Protein AF-A0A7W9J8M5-F1 (afdb_monomer)

Mean predicted aligned error: 10.86 Å

pLDDT: mean 85.61, std 18.44, range [37.09, 98.12]

Foldseek 3Di:
DDDDDDDDDDDDDDDPDDDPDPPPLDAAEDEDDDDPDPFQKAKEKDWDKAQPDADPPDRRNIDIDIDMDIDGAPDQPPFDFAQPDDPVRQVVCQVQPDCHVDVPGDPSGHNSRNYTDSHTYPHD

Organism: NCBI:txid1540520

Sequence (124 aa):
MRRRTFIAAVASTTVAGALPAAASTTPPTLRLPPPTGPHRTGTTTLHLVDSTRRDPWNNAPTRELMVTIYYPASTTRGYQRAPHLSPTAAAVFGSLDAGVLHPELPSTGVDWAATRTHATSTAP

Secondary structure (DSSP, 8-state):
----PPPPP---------PPPP---SPPBP-PPPP-SSS-EEEEEEEEEETTS--SSS--SSEEEEEEEEEE-S--TTPPEEESS-HHHHHHHHHHTBTTTBTTS-TT--BTTT-EEEEEET--

Radius of gyration: 29.08 Å; Cα contacts (8 Å, |Δi|>4): 181; chains: 1; bounding box: 44×22×118 Å

Structure (mmCIF, N/CA/C/O backbone):
data_AF-A0A7W9J8M5-F1
#
_entry.id   AF-A0A7W9J8M5-F1
#
loop_
_atom_site.group_PDB
_atom_site.id
_atom_site.type_symbol
_atom_site.label_atom_id
_atom_site.label_alt_id
_atom_site.label_comp_id
_atom_site.label_asym_id
_atom_site.label_entity_id
_atom_site.label_seq_id
_atom_site.pdbx_PDB_ins_code
_atom_site.Cartn_x
_atom_site.Cartn_y
_atom_site.Cartn_z
_atom_site.occupancy
_atom_site.B_iso_or_equiv
_atom_site.auth_seq_id
_atom_site.auth_comp_id
_atom_site.auth_asym_id
_atom_site.auth_atom_id
_atom_site.pdbx_PDB_model_num
ATOM 1 N N . MET A 1 1 ? 25.086 -7.048 93.034 1.00 40.09 1 MET A N 1
ATOM 2 C CA . MET A 1 1 ? 25.336 -6.013 92.005 1.00 40.09 1 MET A CA 1
ATOM 3 C C . MET A 1 1 ? 25.628 -6.711 90.679 1.00 40.09 1 MET A C 1
ATOM 5 O O . MET A 1 1 ? 26.662 -7.349 90.559 1.00 40.09 1 MET A O 1
ATOM 9 N N . ARG A 1 2 ? 24.672 -6.725 89.739 1.00 37.09 2 ARG A N 1
ATOM 10 C CA . ARG A 1 2 ? 24.747 -7.495 88.481 1.00 37.09 2 ARG A CA 1
ATOM 11 C C . ARG A 1 2 ? 25.025 -6.546 87.309 1.00 37.09 2 ARG A C 1
ATOM 13 O O . ARG A 1 2 ? 24.173 -5.727 86.985 1.00 37.09 2 ARG A O 1
ATOM 20 N N . ARG A 1 3 ? 26.205 -6.661 86.690 1.00 39.22 3 ARG A N 1
ATOM 21 C CA . ARG A 1 3 ? 26.550 -6.004 85.417 1.00 39.22 3 ARG A CA 1
ATOM 22 C C . ARG A 1 3 ? 25.866 -6.761 84.273 1.00 39.22 3 ARG A C 1
ATOM 24 O O . ARG A 1 3 ? 26.008 -7.976 84.187 1.00 39.22 3 ARG A O 1
ATOM 31 N N . ARG A 1 4 ? 25.102 -6.057 83.433 1.00 39.69 4 ARG A N 1
ATOM 32 C CA . ARG A 1 4 ? 24.473 -6.596 82.218 1.00 39.69 4 ARG A CA 1
ATOM 33 C C . ARG A 1 4 ? 25.191 -6.018 81.001 1.00 39.69 4 ARG A C 1
ATOM 35 O O . ARG A 1 4 ? 25.187 -4.809 80.800 1.00 39.69 4 ARG A O 1
ATOM 42 N N . THR A 1 5 ? 25.833 -6.895 80.244 1.00 39.44 5 THR A N 1
ATOM 43 C CA . THR A 1 5 ? 26.521 -6.624 78.980 1.00 39.44 5 THR A CA 1
ATOM 44 C C . THR A 1 5 ? 25.481 -6.491 77.863 1.00 39.44 5 THR A C 1
ATOM 46 O O . THR A 1 5 ? 24.618 -7.358 77.738 1.00 39.44 5 THR A O 1
ATOM 49 N N . PHE A 1 6 ? 25.540 -5.424 77.064 1.00 38.56 6 PHE A N 1
ATOM 50 C CA . PHE A 1 6 ? 24.713 -5.252 75.863 1.00 38.56 6 PHE A CA 1
ATOM 51 C C . PHE A 1 6 ? 25.475 -5.770 74.635 1.00 38.56 6 PHE A C 1
ATOM 53 O O . PHE A 1 6 ? 26.629 -5.405 74.428 1.00 38.56 6 PHE A O 1
ATOM 60 N N . ILE A 1 7 ? 24.828 -6.620 73.835 1.00 43.41 7 ILE A N 1
ATOM 61 C CA . ILE A 1 7 ? 25.324 -7.098 72.537 1.00 43.41 7 ILE A CA 1
ATOM 62 C C . ILE A 1 7 ? 24.716 -6.201 71.454 1.00 43.41 7 ILE A C 1
ATOM 64 O O . ILE A 1 7 ? 23.497 -6.047 71.390 1.00 43.41 7 ILE A O 1
ATOM 68 N N . ALA A 1 8 ? 25.568 -5.594 70.627 1.00 41.03 8 ALA A N 1
ATOM 69 C CA . ALA A 1 8 ? 25.169 -4.777 69.488 1.00 41.03 8 ALA A CA 1
ATOM 70 C C . ALA A 1 8 ? 24.768 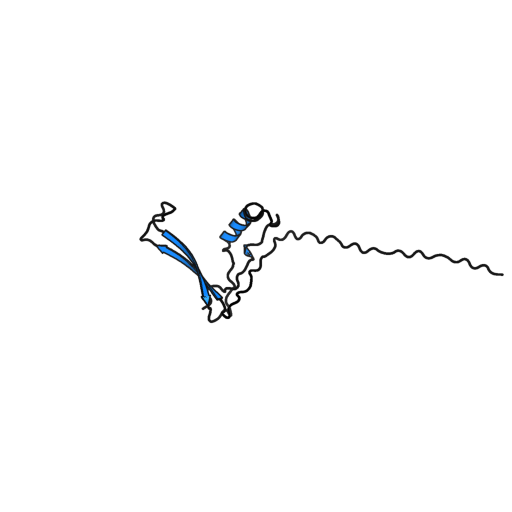-5.676 68.305 1.00 41.03 8 ALA A C 1
ATOM 72 O O . ALA A 1 8 ? 25.547 -6.526 67.876 1.00 41.03 8 AL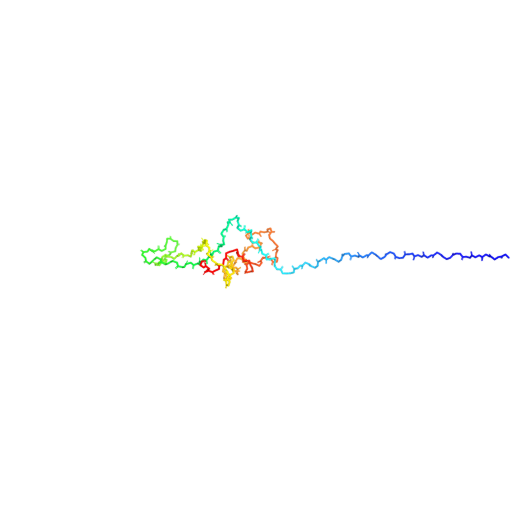A A O 1
ATOM 73 N N . ALA A 1 9 ? 23.554 -5.490 67.787 1.00 41.72 9 ALA A N 1
ATOM 74 C CA . ALA A 1 9 ? 23.059 -6.173 66.597 1.00 41.72 9 ALA A CA 1
ATOM 75 C C . ALA A 1 9 ? 23.437 -5.372 65.340 1.00 41.72 9 ALA A C 1
ATOM 77 O O . ALA A 1 9 ? 23.079 -4.202 65.213 1.00 41.72 9 ALA A O 1
ATOM 78 N N . VAL A 1 10 ? 24.163 -6.002 64.416 1.00 51.44 10 VAL A N 1
ATOM 79 C CA . VAL A 1 10 ? 24.518 -5.427 63.111 1.00 51.44 10 VAL A CA 1
ATOM 80 C C . VAL A 1 10 ? 23.377 -5.706 62.134 1.00 51.44 10 VAL A C 1
ATOM 82 O O . VAL A 1 10 ? 23.105 -6.858 61.799 1.00 51.44 10 VAL A O 1
ATOM 85 N N . ALA A 1 11 ? 22.694 -4.655 61.685 1.00 47.69 11 ALA A N 1
ATOM 86 C CA . ALA A 1 11 ? 21.686 -4.740 60.635 1.00 47.69 11 ALA A CA 1
ATOM 87 C C . ALA A 1 11 ? 22.377 -4.816 59.264 1.00 47.69 11 ALA A C 1
ATOM 89 O O . ALA A 1 11 ? 23.122 -3.913 58.890 1.00 47.69 11 ALA A O 1
ATOM 90 N N . SER A 1 12 ? 22.142 -5.900 58.522 1.00 48.91 12 SER A N 1
ATOM 91 C CA . SER A 1 12 ? 22.616 -6.057 57.142 1.00 48.91 12 SER A CA 1
ATOM 92 C C . SER A 1 12 ? 21.580 -5.486 56.175 1.00 48.91 12 SER A C 1
ATOM 94 O O . SER A 1 12 ? 20.487 -6.030 56.038 1.00 48.91 12 SER A O 1
ATOM 96 N N . THR A 1 13 ? 21.910 -4.383 55.510 1.00 56.69 13 THR A N 1
ATOM 97 C CA . THR A 1 13 ? 21.100 -3.779 54.447 1.00 56.69 13 THR A CA 1
ATOM 98 C C . THR A 1 13 ? 21.322 -4.546 53.143 1.00 56.69 13 THR A C 1
ATOM 100 O O . THR A 1 13 ? 22.393 -4.477 52.544 1.00 56.69 13 THR A O 1
ATOM 103 N N . THR A 1 14 ? 20.318 -5.289 52.681 1.00 56.09 14 THR A N 1
ATOM 104 C CA . THR A 1 14 ? 20.336 -5.931 51.360 1.00 56.09 14 THR A CA 1
ATOM 105 C C . THR A 1 14 ? 20.066 -4.887 50.278 1.00 56.09 14 THR A C 1
ATOM 107 O O . THR A 1 14 ? 18.939 -4.414 50.133 1.00 56.09 14 THR A O 1
ATOM 110 N N . VAL A 1 15 ? 21.092 -4.522 49.510 1.00 54.03 15 VAL A N 1
ATOM 111 C CA . VAL A 1 15 ? 20.939 -3.713 48.295 1.00 54.03 15 VAL A CA 1
ATOM 112 C C . VAL A 1 15 ? 20.356 -4.613 47.205 1.00 54.03 15 VAL A C 1
ATOM 114 O O . VAL A 1 15 ? 21.037 -5.500 46.693 1.00 54.03 15 VAL A O 1
ATOM 117 N N . ALA A 1 16 ? 19.084 -4.411 46.864 1.00 56.19 16 ALA A N 1
ATOM 118 C CA . ALA A 1 16 ? 18.469 -5.034 45.698 1.00 56.19 16 ALA A CA 1
ATOM 119 C C . ALA A 1 16 ? 19.051 -4.381 44.435 1.00 56.19 16 ALA A C 1
ATOM 121 O O . ALA A 1 16 ? 18.629 -3.301 44.025 1.00 56.19 16 ALA A O 1
ATOM 122 N N . GLY A 1 17 ? 20.074 -5.008 43.853 1.00 50.56 17 GLY A N 1
ATOM 123 C CA . GLY A 1 17 ? 20.622 -4.596 42.567 1.00 50.56 17 GLY A CA 1
ATOM 124 C C . GLY A 1 17 ? 19.568 -4.756 41.473 1.00 50.56 17 GLY A C 1
ATOM 125 O O . GLY A 1 17 ? 19.069 -5.858 41.249 1.00 50.56 17 GLY A O 1
ATOM 126 N N . ALA A 1 18 ? 19.229 -3.662 40.792 1.00 60.16 18 ALA A N 1
ATOM 127 C CA . ALA A 1 18 ? 18.482 -3.720 39.546 1.00 60.16 18 ALA A CA 1
ATOM 128 C C . ALA A 1 18 ? 19.335 -4.481 38.522 1.00 60.16 18 ALA A C 1
ATOM 130 O O . ALA A 1 18 ? 20.398 -4.009 38.117 1.00 60.16 18 ALA A O 1
ATOM 131 N N . LEU A 1 19 ? 18.900 -5.685 38.146 1.00 57.25 19 LEU A N 1
ATOM 132 C CA . LEU A 1 19 ? 19.522 -6.426 37.055 1.00 57.25 19 LEU A CA 1
ATOM 133 C C . LEU A 1 19 ? 19.412 -5.585 35.773 1.00 57.25 19 LEU A C 1
ATOM 135 O O . LEU A 1 19 ? 18.342 -5.022 35.519 1.00 57.25 19 LEU A O 1
ATOM 139 N N . PRO A 1 20 ? 20.477 -5.491 34.958 1.00 53.78 20 PRO A N 1
ATOM 140 C CA . PRO A 1 20 ? 20.363 -4.882 33.644 1.00 53.78 20 PRO A CA 1
ATOM 141 C C . PRO A 1 20 ? 19.296 -5.652 32.865 1.00 53.78 20 PRO A C 1
ATOM 143 O O . PRO A 1 20 ? 19.360 -6.879 32.762 1.00 53.78 20 PRO A O 1
ATOM 146 N N . ALA A 1 21 ? 18.288 -4.938 32.358 1.00 59.38 21 ALA A N 1
ATOM 147 C CA . ALA A 1 21 ? 17.314 -5.517 31.448 1.00 59.38 21 ALA A CA 1
ATOM 148 C C . ALA A 1 21 ? 18.092 -6.141 30.285 1.00 59.38 21 ALA A C 1
ATOM 150 O O . AL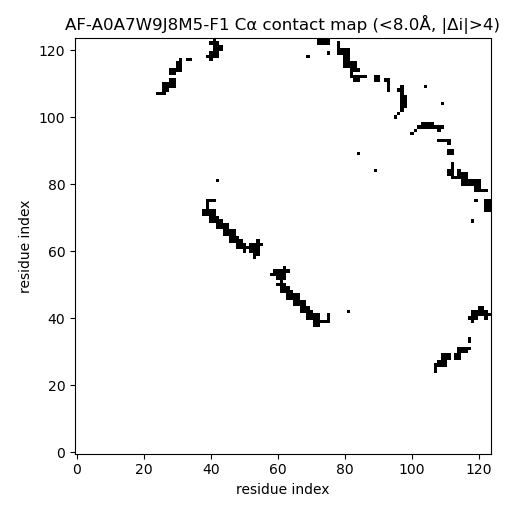A A 1 21 ? 18.828 -5.439 29.589 1.00 59.38 21 ALA A O 1
ATOM 151 N N . ALA A 1 22 ? 17.993 -7.462 30.126 1.00 57.00 22 ALA A N 1
ATOM 152 C CA . ALA A 1 22 ? 18.604 -8.156 29.006 1.00 57.00 22 ALA A CA 1
ATOM 153 C C . ALA A 1 22 ? 18.149 -7.460 27.718 1.00 57.00 22 ALA A C 1
ATOM 155 O O . ALA A 1 22 ? 16.948 -7.303 27.495 1.00 57.00 22 ALA A O 1
ATOM 156 N N . ALA A 1 23 ? 19.102 -6.988 26.913 1.00 58.62 23 ALA A N 1
ATOM 157 C CA . ALA A 1 23 ? 18.796 -6.359 25.640 1.00 58.62 23 ALA A CA 1
ATOM 158 C C . ALA A 1 23 ? 18.016 -7.367 24.788 1.00 58.62 23 ALA A C 1
ATOM 160 O O . ALA A 1 23 ? 18.538 -8.426 24.436 1.00 58.62 23 ALA A O 1
ATOM 161 N N . SER A 1 24 ? 16.749 -7.060 24.508 1.00 60.81 24 SER A N 1
ATOM 162 C CA . SER A 1 24 ? 15.892 -7.885 23.667 1.00 60.81 24 SER A CA 1
ATOM 163 C C . SER A 1 24 ? 16.572 -8.091 22.314 1.00 60.81 24 SER A C 1
ATOM 165 O O . SER A 1 24 ? 16.776 -7.139 21.567 1.00 60.81 24 SER A O 1
ATOM 167 N N . THR A 1 25 ? 16.924 -9.335 21.986 1.00 68.44 25 THR A N 1
ATOM 168 C CA . THR A 1 25 ? 17.506 -9.699 20.679 1.00 68.44 25 THR A CA 1
ATOM 169 C C . THR A 1 25 ? 16.468 -9.635 19.551 1.00 68.44 25 THR A C 1
ATOM 171 O O . THR A 1 25 ? 16.799 -9.793 18.381 1.00 68.44 25 THR A O 1
ATOM 174 N N . THR A 1 26 ? 15.195 -9.413 19.887 1.00 79.62 26 THR A N 1
ATOM 175 C CA . THR A 1 26 ? 14.105 -9.307 18.920 1.00 79.62 26 THR A CA 1
ATOM 176 C C . THR A 1 26 ? 14.073 -7.909 18.298 1.00 79.62 26 THR A C 1
ATOM 178 O O . THR A 1 26 ? 14.031 -6.925 19.044 1.00 79.62 26 THR A O 1
ATOM 181 N N . PRO A 1 27 ? 14.050 -7.801 16.958 1.00 86.31 27 PRO A N 1
ATOM 182 C CA . PRO A 1 27 ? 13.907 -6.520 16.281 1.00 86.31 27 PRO A CA 1
ATOM 183 C C . PRO A 1 27 ? 12.603 -5.820 16.704 1.00 86.31 27 PRO A C 1
ATOM 185 O O . PRO A 1 27 ? 11.567 -6.480 16.827 1.00 86.31 27 PRO A O 1
ATOM 188 N N . PRO A 1 28 ? 12.608 -4.496 16.926 1.00 90.31 28 PRO A N 1
ATOM 189 C CA . PRO A 1 28 ? 11.395 -3.752 17.232 1.00 90.31 28 PRO A CA 1
ATOM 190 C C . PRO A 1 28 ? 10.398 -3.797 16.066 1.00 90.31 28 PRO A C 1
ATOM 192 O O . PRO A 1 28 ? 10.773 -3.705 14.897 1.00 90.31 28 PRO A O 1
ATOM 195 N N . THR A 1 29 ? 9.108 -3.867 16.394 1.00 91.69 29 THR A N 1
ATOM 196 C CA . THR A 1 29 ? 8.012 -3.677 15.434 1.00 91.69 29 THR A CA 1
ATOM 197 C C . THR A 1 29 ? 7.576 -2.216 15.424 1.00 91.69 29 THR A C 1
ATOM 199 O O . THR A 1 29 ? 7.332 -1.626 16.479 1.00 91.69 29 THR A O 1
ATOM 202 N N . LEU A 1 30 ? 7.416 -1.633 14.237 1.00 91.50 30 LEU A N 1
ATOM 203 C CA . LEU A 1 30 ? 6.956 -0.254 14.102 1.00 91.50 30 LEU A CA 1
ATOM 204 C C . LEU A 1 30 ? 5.432 -0.153 14.131 1.00 91.50 30 LEU A C 1
ATOM 206 O O . LEU A 1 30 ? 4.698 -1.047 13.703 1.00 91.50 30 LEU A O 1
ATOM 210 N N . ARG A 1 31 ? 4.948 1.004 14.587 1.00 94.81 31 ARG A N 1
ATOM 211 C CA . ARG A 1 31 ? 3.532 1.361 14.544 1.00 94.81 31 ARG A CA 1
ATOM 212 C C . ARG A 1 31 ? 3.362 2.675 13.802 1.00 94.81 31 ARG A C 1
ATOM 214 O O . ARG A 1 31 ? 3.851 3.709 14.245 1.00 94.81 31 ARG A O 1
ATOM 221 N N . LEU A 1 32 ? 2.631 2.631 12.693 1.00 95.44 32 LEU A N 1
ATOM 222 C CA . LEU A 1 32 ? 2.322 3.835 11.930 1.00 95.44 32 LEU A CA 1
ATOM 223 C C . LEU A 1 32 ? 1.359 4.745 12.718 1.00 95.44 32 LEU A C 1
ATOM 225 O O . LEU A 1 32 ? 0.476 4.231 13.425 1.00 95.44 32 LEU A O 1
ATOM 229 N N . PRO A 1 33 ? 1.476 6.079 12.590 1.00 96.69 33 PRO A N 1
ATOM 230 C CA . PRO A 1 33 ? 0.515 7.014 13.164 1.00 96.69 33 PRO A CA 1
ATOM 231 C C . PRO A 1 33 ? -0.919 6.719 12.696 1.00 96.69 33 PRO A C 1
ATOM 233 O O . PRO A 1 33 ? -1.113 6.279 11.559 1.00 96.69 33 PRO A O 1
ATOM 236 N N . PRO A 1 34 ? -1.936 6.917 13.553 1.00 95.31 34 PRO A N 1
ATOM 237 C CA . PRO A 1 34 ? -3.324 6.743 13.147 1.00 95.31 34 PRO A CA 1
ATOM 238 C C . PRO A 1 34 ? -3.732 7.806 12.110 1.00 95.31 34 PRO A C 1
ATOM 240 O O . PRO A 1 34 ? -3.301 8.956 12.223 1.00 95.31 34 PRO A O 1
ATOM 243 N N . PRO A 1 35 ? -4.589 7.464 11.129 1.00 94.44 35 PRO A N 1
ATOM 244 C CA . PRO A 1 35 ? -5.233 8.454 10.277 1.00 94.44 35 PRO A CA 1
ATOM 245 C C . PRO A 1 35 ? -6.018 9.457 11.127 1.00 94.44 35 PRO A C 1
ATOM 247 O O . PRO A 1 35 ? -6.659 9.079 12.106 1.00 94.44 35 PRO A O 1
ATOM 250 N N . THR A 1 36 ? -5.985 10.730 10.742 1.00 96.50 36 THR A N 1
ATOM 251 C CA . THR A 1 36 ? -6.668 11.822 11.458 1.00 96.50 36 THR A CA 1
ATOM 252 C C . THR A 1 36 ? -8.081 12.099 10.937 1.00 96.50 36 THR A C 1
ATOM 254 O O . THR A 1 36 ? -8.829 12.853 11.553 1.00 96.50 36 THR A O 1
ATOM 257 N N . GLY A 1 37 ? -8.448 11.508 9.796 1.00 95.69 37 GLY A N 1
ATOM 258 C CA . GLY A 1 37 ? -9.752 11.689 9.162 1.00 95.69 37 GLY A CA 1
ATOM 259 C C . GLY A 1 37 ? -10.860 10.812 9.763 1.00 95.69 37 GLY A C 1
ATOM 260 O O . GLY A 1 37 ? -10.582 9.845 10.470 1.00 95.69 37 GLY A O 1
ATOM 261 N N . PRO A 1 38 ? -12.133 11.104 9.441 1.00 96.31 38 PRO A N 1
ATOM 262 C CA . PRO A 1 38 ? -13.282 10.400 10.016 1.00 96.31 38 PRO A CA 1
ATOM 263 C C . PRO A 1 38 ? -13.568 9.043 9.353 1.00 96.31 38 PRO A C 1
ATOM 265 O O . PRO A 1 38 ? -14.398 8.275 9.838 1.00 96.31 38 PRO A O 1
ATOM 268 N N . HIS A 1 39 ? -12.928 8.749 8.221 1.00 96.88 39 HIS A N 1
ATOM 269 C CA . HIS A 1 39 ? -13.223 7.564 7.425 1.00 96.88 39 HIS A CA 1
ATOM 270 C C . HIS A 1 39 ? -12.343 6.383 7.816 1.00 96.88 39 HIS A C 1
ATOM 272 O O . HIS A 1 39 ? -11.137 6.517 8.026 1.00 96.88 39 HIS A O 1
ATOM 278 N N . ARG A 1 40 ? -12.946 5.192 7.821 1.00 97.19 40 ARG A N 1
ATOM 279 C CA . ARG A 1 40 ? -12.179 3.946 7.773 1.00 97.19 40 ARG A CA 1
ATOM 280 C C . ARG A 1 40 ? -11.524 3.840 6.400 1.00 97.19 40 ARG A C 1
ATOM 282 O O . ARG A 1 40 ? -12.089 4.310 5.416 1.00 97.19 40 ARG A O 1
ATOM 289 N N . THR A 1 41 ? -10.362 3.205 6.324 1.00 97.81 41 THR A N 1
ATOM 290 C CA . THR A 1 41 ? -9.594 3.137 5.077 1.00 97.81 41 THR A CA 1
ATOM 291 C C . THR A 1 41 ? -9.524 1.703 4.572 1.00 97.81 41 THR A C 1
ATOM 293 O O . THR A 1 41 ? -9.072 0.809 5.285 1.00 97.81 41 THR A O 1
ATOM 296 N N . GLY A 1 42 ? -9.955 1.491 3.335 1.00 98.06 42 GLY A N 1
ATOM 297 C CA . GLY A 1 42 ? -9.672 0.297 2.554 1.00 98.06 42 GLY A CA 1
ATOM 298 C C . GLY A 1 42 ? -8.401 0.497 1.739 1.00 98.06 42 GLY A C 1
ATOM 299 O O . GLY A 1 42 ? -7.990 1.628 1.461 1.00 98.06 42 GLY A O 1
ATOM 300 N N . THR A 1 43 ? -7.753 -0.597 1.356 1.00 98.12 43 THR A N 1
ATOM 301 C CA . THR A 1 43 ? -6.652 -0.537 0.397 1.00 98.12 43 THR A CA 1
ATOM 302 C C . THR A 1 43 ? -6.661 -1.713 -0.563 1.00 98.12 43 THR A C 1
ATOM 304 O O . THR A 1 43 ? -7.076 -2.817 -0.213 1.00 98.12 43 THR A O 1
ATOM 307 N N . THR A 1 44 ? -6.211 -1.473 -1.787 1.00 97.19 44 THR A N 1
ATOM 308 C CA . THR A 1 44 ? -5.982 -2.514 -2.786 1.00 97.19 44 THR A CA 1
ATOM 309 C C . THR A 1 44 ? -4.718 -2.204 -3.570 1.00 97.19 44 THR A C 1
ATOM 311 O O . THR A 1 44 ? -4.342 -1.039 -3.708 1.00 97.19 44 THR A O 1
ATOM 314 N N . THR A 1 45 ? -4.078 -3.238 -4.098 1.00 96.06 45 THR A N 1
ATOM 315 C CA . THR A 1 45 ? -2.904 -3.103 -4.956 1.00 96.06 45 THR A CA 1
ATOM 316 C C . THR A 1 45 ? -3.249 -3.622 -6.340 1.00 96.06 45 THR A C 1
ATOM 318 O O . THR A 1 45 ? -3.786 -4.718 -6.480 1.00 96.06 45 THR A O 1
ATOM 321 N N . LEU A 1 46 ? -2.943 -2.824 -7.357 1.00 96.56 46 LEU A N 1
ATOM 322 C CA . LEU A 1 46 ? -3.158 -3.146 -8.757 1.00 96.56 46 LEU A CA 1
ATOM 323 C C . LEU A 1 46 ? -1.811 -3.313 -9.453 1.00 96.56 46 LEU A C 1
ATOM 325 O O . LEU A 1 46 ? -0.919 -2.477 -9.300 1.00 96.56 46 LEU A O 1
ATOM 329 N N . HIS A 1 47 ? -1.704 -4.373 -10.247 1.00 96.81 47 HIS A N 1
ATOM 330 C CA . HIS A 1 47 ? -0.657 -4.537 -11.246 1.00 96.81 47 HIS A CA 1
ATOM 331 C C . HIS A 1 47 ? -1.228 -4.089 -12.585 1.00 96.81 47 HIS A C 1
ATOM 333 O O . HIS A 1 47 ? -2.127 -4.721 -13.136 1.00 96.81 47 HIS A O 1
ATOM 339 N N . LEU A 1 48 ? -0.763 -2.941 -13.060 1.00 97.44 48 LEU A N 1
ATOM 340 C CA . LEU A 1 48 ? -1.198 -2.350 -14.314 1.00 97.44 48 LEU A CA 1
ATOM 341 C C . LEU A 1 48 ? -0.154 -2.657 -15.380 1.00 97.44 48 LEU A C 1
ATOM 343 O O . LEU A 1 48 ? 1.017 -2.322 -15.212 1.00 97.44 48 LEU A O 1
ATOM 347 N N . VAL A 1 49 ? -0.592 -3.258 -16.481 1.00 97.62 49 VAL A N 1
ATOM 348 C CA . VAL A 1 49 ? 0.255 -3.563 -17.636 1.00 97.62 49 VAL A CA 1
ATOM 349 C C . VAL A 1 49 ? -0.246 -2.753 -18.820 1.00 97.62 49 VAL A C 1
ATOM 351 O O . VAL A 1 49 ? -1.384 -2.909 -19.257 1.00 97.62 49 VAL A O 1
ATOM 354 N N . ASP A 1 50 ? 0.609 -1.883 -19.342 1.00 97.06 50 ASP A N 1
ATOM 355 C CA . ASP A 1 50 ? 0.367 -1.155 -20.576 1.00 97.06 50 ASP A CA 1
ATOM 356 C C . ASP A 1 50 ? 1.141 -1.821 -21.716 1.00 97.06 50 ASP A C 1
ATOM 358 O O . ASP A 1 50 ? 2.347 -1.626 -21.886 1.00 97.06 50 ASP A O 1
ATOM 362 N N . SER A 1 51 ? 0.425 -2.621 -22.505 1.00 96.62 51 SER A N 1
ATOM 363 C CA . SER A 1 51 ? 0.991 -3.342 -23.645 1.00 96.62 51 SER A CA 1
ATOM 364 C C . SER A 1 51 ? 1.220 -2.465 -24.879 1.00 96.62 51 SER A C 1
ATOM 366 O O . SER A 1 51 ? 1.769 -2.943 -25.868 1.00 96.62 51 SER A O 1
ATOM 368 N N . THR A 1 52 ? 0.779 -1.203 -24.861 1.00 97.25 52 THR A N 1
ATOM 369 C CA . THR A 1 52 ? 0.905 -0.279 -26.001 1.00 97.25 52 THR A CA 1
ATOM 370 C C . THR A 1 52 ? 2.186 0.546 -25.951 1.00 97.25 52 THR A C 1
ATOM 372 O O . THR A 1 52 ? 2.585 1.139 -26.955 1.00 97.25 52 THR A O 1
ATOM 375 N N . ARG A 1 53 ? 2.857 0.579 -24.794 1.00 96.56 53 ARG A N 1
ATOM 376 C CA . ARG A 1 53 ? 4.083 1.346 -24.570 1.00 96.56 53 ARG A CA 1
ATOM 377 C C . ARG A 1 53 ? 5.195 0.443 -24.058 1.00 96.56 53 ARG A C 1
ATOM 379 O O . ARG A 1 53 ? 4.988 -0.342 -23.139 1.00 96.56 53 ARG A O 1
ATOM 386 N N . ARG A 1 54 ? 6.394 0.624 -24.614 1.00 96.50 54 ARG A N 1
ATOM 387 C CA . ARG A 1 54 ? 7.629 0.057 -24.057 1.00 96.50 54 ARG A CA 1
ATOM 388 C C . ARG A 1 54 ? 7.978 0.737 -22.743 1.00 96.50 54 ARG A C 1
ATOM 390 O O . ARG A 1 54 ? 7.621 1.902 -22.538 1.00 96.50 54 ARG A O 1
ATOM 397 N N . ASP A 1 55 ? 8.688 0.020 -21.883 1.00 96.19 55 ASP A N 1
ATOM 398 C CA . ASP A 1 55 ? 9.216 0.604 -20.660 1.00 96.19 55 ASP A CA 1
ATOM 399 C C . ASP A 1 55 ? 10.316 1.648 -20.992 1.00 96.19 55 ASP A C 1
ATOM 401 O O . ASP A 1 55 ? 11.180 1.398 -21.830 1.00 96.19 55 ASP A O 1
ATOM 405 N N . PRO A 1 56 ? 10.255 2.867 -20.431 1.00 95.12 56 PRO A N 1
ATOM 406 C CA . PRO A 1 56 ? 11.277 3.902 -20.645 1.00 95.12 56 PRO A CA 1
ATOM 407 C C . PRO A 1 56 ? 12.607 3.704 -19.905 1.00 95.12 56 PRO A C 1
ATOM 409 O O . PRO A 1 56 ? 13.567 4.404 -20.222 1.00 95.12 56 PRO A O 1
ATOM 412 N N . TRP A 1 57 ? 12.661 2.841 -18.888 1.00 94.25 57 TRP A N 1
ATOM 413 C CA . TRP A 1 57 ? 13.816 2.669 -17.995 1.00 94.25 57 TRP A CA 1
ATOM 414 C C . TRP A 1 57 ? 14.574 1.381 -18.280 1.00 94.25 57 TRP A C 1
ATOM 416 O O . TRP A 1 57 ? 15.785 1.312 -18.080 1.00 94.25 57 TRP A O 1
ATOM 426 N N . ASN A 1 58 ? 13.871 0.360 -18.750 1.00 90.25 58 ASN A N 1
ATOM 427 C CA . ASN A 1 58 ? 14.461 -0.875 -19.221 1.00 90.25 58 ASN A CA 1
ATOM 428 C C . ASN A 1 58 ? 13.947 -1.190 -20.634 1.00 90.25 58 ASN A C 1
ATOM 430 O O . ASN A 1 58 ? 12.933 -0.678 -21.082 1.00 90.25 58 ASN A O 1
ATOM 434 N N . ASN A 1 59 ? 14.646 -2.048 -21.374 1.00 91.94 59 ASN A N 1
ATOM 435 C CA . ASN A 1 59 ? 14.230 -2.419 -22.731 1.00 91.94 59 ASN A CA 1
ATOM 436 C C . ASN A 1 59 ? 13.042 -3.410 -22.747 1.00 91.94 59 ASN A C 1
ATOM 438 O O . ASN A 1 59 ? 12.899 -4.166 -23.713 1.00 91.94 59 ASN A O 1
ATOM 442 N N . ALA A 1 60 ? 12.208 -3.457 -21.698 1.00 95.44 60 ALA A N 1
ATOM 443 C CA . ALA A 1 60 ? 11.054 -4.347 -21.662 1.00 95.44 60 ALA A CA 1
ATOM 444 C C . ALA A 1 60 ? 10.012 -3.946 -22.723 1.00 95.44 60 ALA A C 1
ATOM 446 O O . ALA A 1 60 ? 9.802 -2.759 -23.006 1.00 95.44 60 ALA A O 1
ATOM 447 N N . PRO A 1 61 ? 9.342 -4.940 -23.333 1.00 95.88 61 PRO A N 1
ATOM 448 C CA . PRO A 1 61 ? 8.386 -4.700 -24.410 1.00 95.88 61 PRO A CA 1
ATOM 449 C C . PRO A 1 61 ? 7.115 -3.985 -23.940 1.00 95.88 61 PRO A C 1
ATOM 451 O O . PRO A 1 61 ? 6.472 -3.317 -24.745 1.00 95.88 61 PRO A O 1
ATOM 454 N N . THR A 1 62 ? 6.767 -4.113 -22.661 1.00 97.75 62 THR A N 1
ATOM 455 C CA . THR A 1 62 ? 5.555 -3.564 -22.050 1.00 97.75 62 THR A CA 1
ATOM 456 C C . THR A 1 62 ? 5.908 -2.780 -20.800 1.00 97.75 62 THR A C 1
ATOM 458 O O . THR A 1 62 ? 6.831 -3.148 -20.074 1.00 97.75 62 THR A O 1
ATOM 461 N N . ARG A 1 63 ? 5.154 -1.715 -20.525 1.00 97.44 63 ARG A N 1
ATOM 462 C CA . ARG A 1 63 ? 5.325 -0.919 -19.312 1.00 97.44 63 ARG A CA 1
ATOM 463 C C . ARG A 1 63 ? 4.433 -1.453 -18.201 1.00 97.44 63 ARG A C 1
ATOM 465 O O . ARG A 1 63 ? 3.217 -1.516 -18.360 1.00 97.44 63 ARG A O 1
ATOM 472 N N . GLU A 1 64 ? 5.028 -1.757 -17.057 1.00 96.88 64 GLU A N 1
ATOM 473 C CA . GLU A 1 64 ? 4.312 -2.270 -15.889 1.00 96.88 64 GLU A CA 1
ATOM 474 C C . GLU A 1 64 ? 4.379 -1.288 -14.720 1.00 96.88 64 GLU A C 1
ATOM 476 O O . GLU A 1 64 ? 5.392 -0.623 -14.505 1.00 96.88 64 GLU A O 1
ATOM 481 N N . LEU A 1 65 ? 3.290 -1.180 -13.959 1.00 95.25 65 LEU A N 1
ATOM 482 C CA . LEU A 1 65 ? 3.193 -0.325 -12.779 1.00 95.25 65 LEU A CA 1
ATOM 483 C C . LEU A 1 65 ? 2.472 -1.057 -11.649 1.00 95.25 65 LEU A C 1
ATOM 485 O O . LEU A 1 65 ? 1.375 -1.581 -11.830 1.00 95.25 65 LEU A O 1
ATOM 489 N N . MET A 1 66 ? 3.061 -1.022 -10.458 1.00 95.50 66 MET A N 1
ATOM 490 C CA . MET A 1 66 ? 2.392 -1.414 -9.220 1.00 95.50 66 MET A CA 1
ATOM 491 C C . MET A 1 66 ? 1.820 -0.169 -8.548 1.00 95.50 66 MET A C 1
ATOM 493 O O . MET A 1 66 ? 2.555 0.777 -8.269 1.00 95.50 66 MET A O 1
ATOM 497 N N 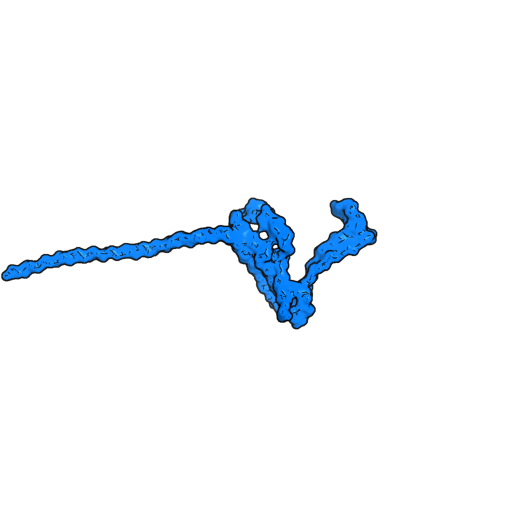. VAL A 1 67 ? 0.515 -0.164 -8.279 1.00 96.88 67 VAL A N 1
ATOM 498 C CA . VAL A 1 67 ? -0.177 0.962 -7.637 1.00 96.88 67 VAL A CA 1
ATOM 499 C C . VAL A 1 67 ? -0.927 0.466 -6.414 1.00 96.88 67 VAL A C 1
ATOM 501 O O . VAL A 1 67 ? -1.749 -0.438 -6.517 1.00 96.88 67 VAL A O 1
ATOM 504 N N . THR A 1 68 ? -0.695 1.092 -5.263 1.00 96.69 68 THR A N 1
ATOM 505 C CA . THR A 1 68 ? -1.499 0.868 -4.057 1.00 96.69 68 THR A CA 1
ATOM 506 C C . THR A 1 68 ? -2.475 2.022 -3.890 1.00 96.69 68 THR A C 1
ATOM 508 O O . THR A 1 68 ? -2.071 3.174 -3.751 1.00 96.69 68 THR A O 1
ATOM 511 N N . ILE A 1 69 ? -3.766 1.709 -3.905 1.00 97.62 69 ILE A N 1
ATOM 512 C CA . ILE A 1 69 ? -4.853 2.673 -3.754 1.00 97.62 69 ILE A CA 1
ATOM 513 C C . ILE A 1 69 ? -5.360 2.594 -2.317 1.00 97.62 69 ILE A C 1
ATOM 515 O O . ILE A 1 69 ? -5.634 1.505 -1.809 1.00 97.62 69 ILE A O 1
ATOM 519 N N . TYR A 1 70 ? -5.510 3.750 -1.677 1.00 97.12 70 TYR A N 1
ATOM 520 C CA . TYR A 1 70 ? -6.199 3.905 -0.398 1.00 97.12 70 TYR A CA 1
ATOM 521 C C . TYR A 1 70 ? -7.501 4.662 -0.630 1.00 97.12 70 TYR A C 1
ATOM 523 O O . TYR A 1 70 ? -7.519 5.655 -1.355 1.00 97.12 70 TYR A O 1
ATOM 531 N N . TYR A 1 71 ? -8.589 4.197 -0.028 1.00 97.81 71 TYR A N 1
ATOM 532 C CA . TYR A 1 71 ? -9.919 4.762 -0.241 1.00 97.81 71 TYR A CA 1
ATOM 533 C C . TYR A 1 71 ? -10.767 4.677 1.034 1.00 97.81 71 TYR A C 1
ATOM 535 O O . TYR A 1 71 ? -10.487 3.840 1.898 1.00 97.81 71 TYR A O 1
ATOM 543 N N . PRO A 1 72 ? -11.792 5.530 1.199 1.00 98.12 72 PRO A N 1
ATOM 544 C CA . PRO A 1 72 ? -12.773 5.364 2.265 1.00 98.12 72 PRO A CA 1
ATOM 545 C C . PRO A 1 72 ? -13.494 4.018 2.120 1.00 98.12 72 PRO A C 1
ATOM 547 O O . PRO A 1 72 ? -14.119 3.770 1.095 1.00 98.12 72 PRO A O 1
ATOM 550 N N . ALA A 1 73 ? -13.411 3.168 3.140 1.00 97.81 73 ALA A N 1
ATOM 551 C CA . ALA A 1 73 ? -14.143 1.906 3.197 1.00 97.81 73 ALA A CA 1
ATOM 552 C C . ALA A 1 73 ? -15.481 2.109 3.917 1.00 97.81 73 ALA A C 1
ATOM 554 O O . ALA A 1 73 ? -15.528 2.681 5.014 1.00 97.81 73 ALA A O 1
ATOM 555 N N . SER A 1 74 ? -16.560 1.608 3.321 1.00 97.31 74 SER A N 1
ATOM 556 C CA . SER A 1 74 ? -17.884 1.535 3.940 1.00 97.31 74 SER A CA 1
ATOM 557 C C . SER A 1 74 ? -17.893 0.610 5.164 1.00 97.31 74 SER A C 1
ATOM 559 O O . SER A 1 74 ? -18.534 0.919 6.173 1.00 97.31 74 SER A O 1
ATOM 561 N N . THR A 1 75 ? -17.124 -0.484 5.138 1.00 96.25 75 THR A N 1
ATOM 562 C CA . THR A 1 75 ? -16.934 -1.374 6.290 1.00 96.25 75 THR A CA 1
ATOM 563 C C . THR A 1 75 ? -15.546 -1.993 6.305 1.00 96.25 75 THR A C 1
ATOM 565 O O . THR A 1 75 ? -14.991 -2.346 5.279 1.00 96.25 75 THR A O 1
ATOM 568 N N . THR A 1 76 ? -14.987 -2.187 7.498 1.00 96.88 76 THR A N 1
ATOM 569 C CA . THR A 1 76 ? -13.711 -2.899 7.693 1.00 96.88 76 THR A CA 1
ATOM 570 C 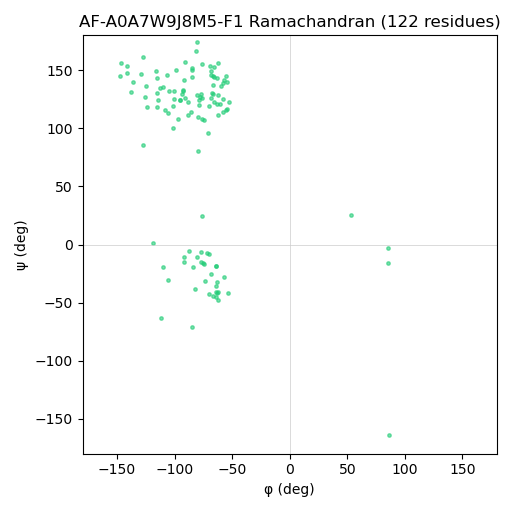C . THR A 1 76 ? -13.863 -4.155 8.545 1.00 96.88 76 THR A C 1
ATOM 572 O O . THR A 1 76 ? -12.892 -4.852 8.840 1.00 96.88 76 THR A O 1
ATOM 575 N N . ARG A 1 77 ? -15.094 -4.466 8.969 1.00 96.81 77 ARG A N 1
ATOM 576 C CA . ARG A 1 77 ? -15.378 -5.614 9.832 1.00 96.81 77 ARG A CA 1
ATOM 577 C C . ARG A 1 77 ? -15.150 -6.911 9.057 1.00 96.81 77 ARG A C 1
ATOM 579 O O . ARG A 1 77 ? -15.742 -7.102 8.005 1.00 96.81 77 ARG A O 1
ATOM 586 N N . GLY A 1 78 ? -14.330 -7.803 9.612 1.00 96.81 78 GLY A N 1
ATOM 587 C CA . GLY A 1 78 ? -13.998 -9.092 8.992 1.00 96.81 78 GLY A CA 1
ATOM 588 C C . GLY A 1 78 ? -12.846 -9.038 7.982 1.00 96.81 78 GLY A C 1
ATOM 589 O O . GLY A 1 78 ? -12.432 -10.088 7.503 1.00 96.81 78 GLY A O 1
ATOM 590 N N . TYR A 1 79 ? -12.289 -7.854 7.702 1.00 97.38 79 TYR A N 1
ATOM 591 C CA . TYR A 1 79 ? -11.147 -7.685 6.803 1.00 97.38 79 TYR A CA 1
ATOM 592 C C . TYR A 1 79 ? -9.832 -7.570 7.576 1.00 97.38 79 TYR A C 1
ATOM 594 O O . TYR A 1 79 ? -9.784 -7.085 8.709 1.00 97.38 79 TYR A O 1
ATOM 602 N N . GLN A 1 80 ? -8.745 -8.014 6.949 1.00 96.81 80 GLN A N 1
ATOM 603 C CA . GLN A 1 80 ? -7.409 -7.989 7.541 1.00 96.81 80 GLN A CA 1
ATOM 604 C C . GLN A 1 80 ? -6.740 -6.629 7.336 1.00 96.81 80 GLN A C 1
ATOM 606 O O . GLN A 1 80 ? -6.886 -6.005 6.284 1.00 96.81 80 GLN A O 1
ATOM 611 N N . ARG A 1 81 ? -5.965 -6.175 8.328 1.00 96.62 81 ARG A N 1
ATOM 612 C CA . ARG A 1 81 ? -5.117 -4.985 8.168 1.00 96.62 81 ARG A CA 1
ATOM 613 C C . ARG A 1 81 ? -4.011 -5.257 7.155 1.00 96.62 81 ARG A C 1
ATOM 615 O O . ARG A 1 81 ? -3.266 -6.236 7.284 1.00 96.62 81 ARG A O 1
ATOM 622 N N . ALA A 1 82 ? -3.875 -4.354 6.193 1.00 97.25 82 ALA A N 1
ATOM 623 C CA . ALA A 1 82 ? -2.860 -4.465 5.164 1.00 97.25 82 ALA A CA 1
ATOM 624 C C . ALA A 1 82 ? -1.457 -4.311 5.776 1.00 97.25 82 ALA A C 1
ATOM 626 O O . ALA A 1 82 ? -1.260 -3.443 6.641 1.00 97.25 82 ALA A O 1
ATOM 627 N N . PRO A 1 83 ? -0.483 -5.143 5.370 1.00 96.50 83 PRO A N 1
ATOM 628 C CA . PRO A 1 83 ? 0.906 -4.945 5.756 1.00 96.50 83 PRO A CA 1
ATOM 629 C C . PRO A 1 83 ? 1.445 -3.649 5.135 1.00 96.50 83 PRO A C 1
ATOM 631 O O . PRO A 1 83 ? 0.951 -3.206 4.099 1.00 96.50 83 PRO A O 1
ATOM 634 N N . HIS A 1 84 ? 2.429 -3.021 5.778 1.00 95.44 84 HIS A N 1
ATOM 635 C CA . HIS A 1 84 ? 3.055 -1.814 5.230 1.00 95.44 84 HIS A CA 1
ATOM 636 C C . HIS A 1 84 ? 3.900 -2.137 3.992 1.00 95.44 84 HIS A C 1
ATOM 638 O O . HIS A 1 84 ? 3.811 -1.445 2.982 1.00 95.44 84 HIS A O 1
ATOM 644 N N . LEU A 1 85 ? 4.662 -3.229 4.058 1.00 95.25 85 LEU A N 1
ATOM 645 C CA . LEU A 1 85 ? 5.430 -3.770 2.944 1.00 95.25 85 LEU A CA 1
ATOM 646 C C . LEU A 1 85 ? 4.907 -5.160 2.578 1.00 95.25 85 LEU A C 1
ATOM 648 O O . LEU A 1 85 ? 4.440 -5.907 3.439 1.00 95.25 85 LEU A O 1
ATOM 652 N N . SER A 1 86 ? 5.009 -5.536 1.302 1.00 93.56 86 SER A N 1
ATOM 653 C CA . SER A 1 86 ? 4.816 -6.938 0.919 1.00 93.56 86 SER A CA 1
ATOM 654 C C . SER A 1 86 ? 5.886 -7.813 1.593 1.00 93.56 86 SER A C 1
ATOM 656 O O . SER A 1 86 ? 6.961 -7.302 1.909 1.00 93.56 86 SER A O 1
ATOM 658 N N . PRO A 1 87 ? 5.655 -9.124 1.793 1.00 93.12 87 PRO A N 1
ATOM 659 C CA . PRO A 1 87 ? 6.648 -9.997 2.423 1.00 93.12 87 PRO A CA 1
ATOM 660 C C . PRO A 1 87 ? 8.024 -9.935 1.745 1.00 93.12 87 PRO A C 1
ATOM 662 O O . PRO A 1 87 ? 9.047 -9.833 2.416 1.00 93.12 87 PRO A O 1
ATOM 665 N N . THR A 1 88 ? 8.049 -9.913 0.409 1.00 94.06 88 THR A N 1
ATOM 666 C CA . THR A 1 88 ? 9.287 -9.790 -0.369 1.00 94.06 88 THR A CA 1
ATOM 667 C C . THR A 1 88 ? 9.951 -8.430 -0.174 1.00 94.06 88 THR A C 1
ATOM 669 O O . THR A 1 88 ? 11.156 -8.372 0.049 1.00 94.06 88 THR A O 1
ATOM 672 N N . ALA A 1 89 ? 9.182 -7.336 -0.207 1.00 93.75 89 ALA A N 1
ATOM 673 C CA . ALA A 1 89 ? 9.729 -6.004 0.033 1.00 93.75 89 ALA A CA 1
ATOM 674 C C . ALA A 1 89 ? 10.274 -5.873 1.463 1.00 93.75 89 ALA A C 1
ATOM 676 O O . ALA A 1 89 ? 11.355 -5.330 1.641 1.00 93.75 89 ALA A O 1
ATOM 677 N N . ALA A 1 90 ? 9.581 -6.423 2.464 1.00 95.31 90 ALA A N 1
ATOM 678 C CA . ALA A 1 90 ? 10.029 -6.424 3.853 1.00 95.31 90 ALA A CA 1
ATOM 679 C C . ALA A 1 90 ? 11.348 -7.188 4.040 1.00 95.31 90 ALA A C 1
ATOM 681 O O . ALA A 1 90 ? 12.220 -6.715 4.763 1.00 95.31 90 ALA A O 1
ATOM 682 N N . ALA A 1 91 ? 11.519 -8.330 3.366 1.00 93.75 91 ALA A N 1
ATOM 683 C CA . ALA A 1 91 ? 12.767 -9.090 3.406 1.00 93.75 91 ALA A CA 1
ATOM 684 C C . ALA A 1 91 ? 13.938 -8.306 2.787 1.00 93.75 91 ALA A C 1
ATOM 686 O O . ALA A 1 91 ? 15.008 -8.221 3.388 1.00 93.75 91 ALA A O 1
ATOM 687 N N . VAL A 1 92 ? 13.724 -7.683 1.621 1.00 93.62 92 VAL A N 1
ATOM 688 C CA . VAL A 1 92 ? 14.742 -6.838 0.971 1.00 93.62 92 VAL A CA 1
ATOM 689 C C . VAL A 1 92 ? 15.082 -5.640 1.854 1.00 93.62 92 VAL A C 1
ATOM 691 O O . VAL A 1 92 ? 16.256 -5.382 2.115 1.00 93.62 92 VAL A O 1
ATOM 694 N N . PHE A 1 93 ? 14.069 -4.943 2.367 1.00 92.31 93 PHE A N 1
ATOM 695 C CA . PHE A 1 93 ? 14.260 -3.764 3.205 1.00 92.31 93 PHE A CA 1
ATOM 696 C C . PHE A 1 93 ? 14.987 -4.115 4.507 1.00 92.31 93 PHE A C 1
ATOM 698 O O . PHE A 1 93 ? 15.938 -3.439 4.872 1.00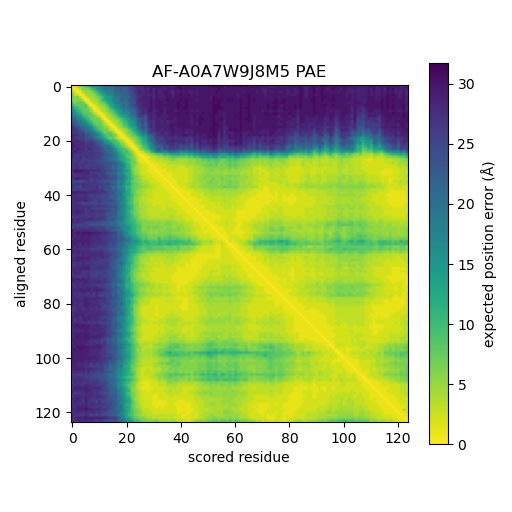 92.31 93 PHE A O 1
ATOM 705 N N . GLY A 1 94 ? 14.647 -5.238 5.144 1.00 91.56 94 GLY A N 1
ATOM 706 C CA . GLY A 1 94 ? 15.352 -5.724 6.332 1.00 91.56 94 GLY A CA 1
ATOM 707 C C . GLY A 1 94 ? 16.852 -5.956 6.124 1.00 91.56 94 GLY A C 1
ATOM 708 O O . GLY A 1 94 ? 17.614 -5.800 7.070 1.00 91.56 94 GLY A O 1
ATOM 709 N N . SER A 1 95 ? 17.288 -6.273 4.900 1.00 89.06 95 SER A N 1
ATOM 710 C CA . SER A 1 95 ? 18.713 -6.441 4.576 1.00 89.06 95 SER A CA 1
ATOM 711 C C . SER A 1 95 ? 19.453 -5.135 4.260 1.00 89.06 95 SER A C 1
ATOM 713 O O . SER A 1 95 ? 20.680 -5.104 4.312 1.00 89.06 95 SER A O 1
ATOM 715 N N . LEU A 1 96 ? 18.721 -4.072 3.912 1.00 90.56 96 LEU A N 1
ATOM 716 C CA . LEU A 1 96 ? 19.281 -2.804 3.431 1.00 90.56 96 LEU A CA 1
ATOM 717 C C . LEU A 1 96 ? 19.120 -1.655 4.418 1.00 90.56 96 LEU A C 1
ATOM 719 O O . LEU A 1 96 ? 19.761 -0.625 4.270 1.00 90.56 96 LEU A O 1
ATOM 723 N N . ASP A 1 97 ? 18.212 -1.767 5.371 1.00 90.62 97 ASP A N 1
ATOM 724 C CA . ASP A 1 97 ? 17.772 -0.598 6.103 1.00 90.62 97 ASP A CA 1
ATOM 725 C C . ASP A 1 97 ? 18.701 -0.263 7.278 1.00 90.62 97 ASP A C 1
ATOM 727 O O . ASP A 1 97 ? 19.489 0.684 7.204 1.00 90.62 97 ASP A 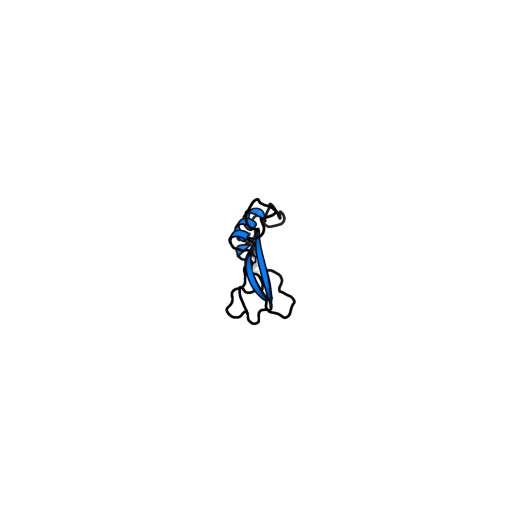O 1
ATOM 731 N N . ALA A 1 98 ? 18.677 -1.083 8.330 1.00 89.12 98 ALA A N 1
ATOM 732 C CA . ALA A 1 98 ? 19.486 -0.855 9.519 1.00 89.12 98 ALA A CA 1
ATOM 733 C C . ALA A 1 98 ? 20.986 -0.986 9.213 1.00 89.12 98 ALA A C 1
ATOM 735 O O . ALA A 1 98 ? 21.457 -2.021 8.742 1.00 89.12 98 ALA A O 1
ATOM 736 N N . GLY A 1 99 ? 21.742 0.074 9.500 1.00 84.88 99 GLY A N 1
ATOM 737 C CA . GLY A 1 99 ? 23.197 0.106 9.333 1.00 84.88 99 GLY A CA 1
ATOM 738 C C . GLY A 1 99 ? 23.695 0.472 7.931 1.00 84.88 99 GLY A C 1
ATOM 739 O O . GLY A 1 99 ? 24.863 0.834 7.808 1.00 84.88 99 GLY A O 1
ATOM 740 N N . VAL A 1 100 ? 22.844 0.429 6.898 1.00 88.44 100 VAL A N 1
ATOM 741 C CA . VAL A 1 100 ? 23.219 0.839 5.530 1.00 88.44 100 VAL A CA 1
ATOM 742 C C . VAL A 1 100 ? 22.481 2.110 5.118 1.00 88.44 100 VAL A C 1
ATOM 744 O O . VAL A 1 100 ? 23.132 3.128 4.895 1.00 88.44 100 VAL A O 1
ATOM 747 N N . LEU A 1 101 ? 21.147 2.078 5.031 1.00 91.31 101 LEU A N 1
ATOM 748 C CA . LEU A 1 101 ? 20.354 3.268 4.693 1.00 91.31 101 LEU A CA 1
ATOM 749 C C . LEU A 1 101 ? 20.107 4.164 5.910 1.00 91.31 101 LEU A C 1
ATOM 751 O O . LEU A 1 101 ? 20.168 5.384 5.783 1.00 91.31 101 LEU A O 1
ATOM 755 N N . HIS A 1 102 ? 19.879 3.554 7.075 1.00 91.31 102 HIS A N 1
ATOM 756 C CA . HIS A 1 102 ? 19.606 4.239 8.337 1.00 91.31 102 HIS A CA 1
ATOM 757 C C . HIS A 1 102 ? 20.561 3.723 9.428 1.00 91.31 102 HIS A C 1
ATOM 759 O O . HIS A 1 102 ? 20.246 2.768 10.154 1.00 91.31 102 HIS A O 1
ATOM 765 N N . PRO A 1 103 ? 21.773 4.302 9.530 1.00 91.50 103 PRO A N 1
ATOM 766 C CA . PRO A 1 103 ? 22.774 3.917 10.527 1.00 91.50 103 PRO A CA 1
ATOM 767 C C . PRO A 1 103 ? 22.346 4.179 11.977 1.00 91.50 103 PRO A C 1
ATOM 769 O O . PRO A 1 103 ? 22.934 3.625 12.901 1.00 91.50 103 PRO A O 1
ATOM 772 N N . GLU A 1 104 ? 21.347 5.034 12.186 1.00 91.38 104 GLU A N 1
ATOM 773 C CA . GLU A 1 104 ? 20.786 5.372 13.492 1.00 91.38 104 GLU A CA 1
ATOM 774 C C . GLU A 1 104 ? 19.885 4.280 14.083 1.00 91.38 104 GLU A C 1
ATOM 776 O O . GLU A 1 104 ? 19.578 4.316 15.278 1.00 91.38 104 GLU A O 1
ATOM 781 N N . LEU A 1 105 ? 19.438 3.318 13.270 1.00 89.44 105 LEU A N 1
ATOM 782 C CA . LEU A 1 105 ? 18.597 2.223 13.738 1.00 89.44 105 LEU A CA 1
ATOM 783 C C . LEU A 1 105 ? 19.408 1.172 14.513 1.00 89.44 105 LEU A C 1
ATOM 785 O O . LEU A 1 105 ? 20.612 1.020 14.296 1.00 89.44 105 LEU A O 1
ATOM 789 N N . PRO A 1 106 ? 18.760 0.399 15.408 1.00 88.25 106 PRO A N 1
ATOM 790 C CA . PRO A 1 106 ? 19.420 -0.697 16.106 1.00 88.25 106 PRO A CA 1
ATOM 791 C C . PRO A 1 106 ? 20.069 -1.685 15.133 1.00 88.25 106 PRO A C 1
ATOM 793 O O . PRO A 1 106 ? 19.464 -2.080 14.139 1.00 88.25 106 PRO A O 1
ATOM 796 N N . SER A 1 107 ? 21.266 -2.168 15.468 1.00 85.50 107 SER A N 1
ATOM 797 C CA . SER A 1 107 ? 21.970 -3.183 14.670 1.00 85.50 107 SER A CA 1
ATOM 798 C C . SER A 1 107 ? 21.244 -4.531 14.618 1.00 85.50 107 SER A C 1
ATOM 800 O O . SER A 1 107 ? 21.503 -5.338 13.730 1.00 85.50 107 SER A O 1
ATOM 802 N N . THR A 1 108 ? 20.314 -4.774 15.545 1.00 88.00 108 THR A N 1
ATOM 803 C CA . THR A 1 108 ? 19.394 -5.917 15.511 1.00 88.00 108 THR A CA 1
ATOM 804 C C . THR A 1 108 ? 18.338 -5.802 14.407 1.00 88.00 108 THR A C 1
ATOM 806 O O . THR A 1 108 ? 17.623 -6.769 14.156 1.00 88.00 108 THR A O 1
ATOM 809 N N . GLY A 1 109 ? 18.244 -4.657 13.726 1.00 89.62 109 GLY A N 1
ATOM 810 C CA . GLY A 1 109 ? 17.305 -4.407 12.641 1.00 89.62 109 GLY A CA 1
ATOM 811 C C . GLY A 1 109 ? 15.946 -3.909 13.121 1.00 89.62 109 GLY A C 1
ATOM 812 O O . GLY A 1 109 ? 15.779 -3.475 14.258 1.00 89.62 109 GLY A O 1
ATOM 813 N N . VAL A 1 110 ? 14.961 -3.981 12.229 1.00 91.88 110 VAL A N 1
ATOM 814 C CA . VAL A 1 110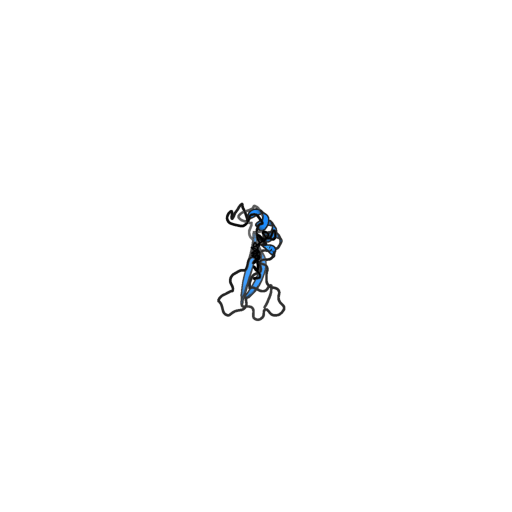 ? 13.553 -3.642 12.475 1.00 91.88 110 VAL A CA 1
ATOM 815 C C . VAL A 1 110 ? 12.686 -4.724 11.833 1.00 91.88 110 VAL A C 1
ATOM 817 O O . VAL A 1 110 ? 12.972 -5.175 10.722 1.00 91.88 110 VAL A O 1
ATOM 820 N N . ASP A 1 111 ? 11.612 -5.139 12.507 1.00 93.31 111 ASP A N 1
ATOM 821 C CA . ASP A 1 111 ? 10.650 -6.088 11.941 1.00 93.31 111 ASP A CA 1
ATOM 822 C C . ASP A 1 111 ? 9.678 -5.373 10.987 1.00 93.31 111 ASP A C 1
ATOM 824 O O . ASP A 1 111 ? 8.540 -5.005 11.317 1.00 93.31 111 ASP A O 1
ATOM 828 N N . TRP A 1 112 ? 10.157 -5.156 9.764 1.00 94.06 112 TRP A N 1
ATOM 829 C CA . TRP A 1 112 ? 9.391 -4.541 8.683 1.00 94.06 112 TRP A CA 1
ATOM 830 C C . TRP A 1 112 ? 8.168 -5.371 8.276 1.00 94.06 112 TRP A C 1
ATOM 832 O O . TRP A 1 112 ? 7.137 -4.804 7.907 1.00 94.06 112 TRP A O 1
ATOM 842 N N . ALA A 1 113 ? 8.248 -6.700 8.384 1.00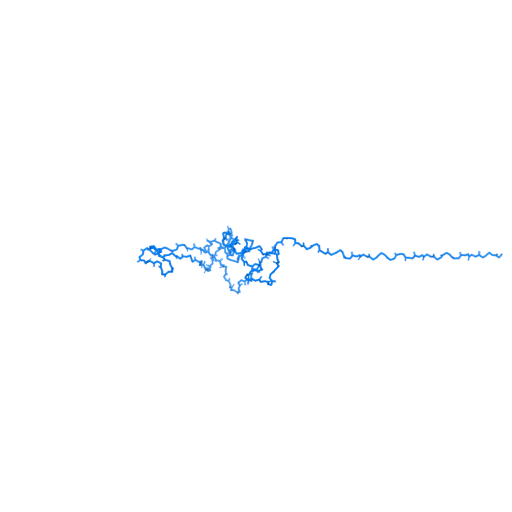 95.06 113 ALA A N 1
ATOM 843 C CA . ALA A 1 113 ? 7.175 -7.615 7.997 1.00 95.06 113 ALA A CA 1
ATOM 844 C C . ALA A 1 113 ? 6.001 -7.593 8.990 1.00 95.06 113 ALA A C 1
ATOM 846 O O . ALA A 1 113 ? 4.843 -7.764 8.594 1.00 95.06 113 ALA A O 1
ATOM 847 N N . ALA A 1 114 ? 6.274 -7.340 10.272 1.00 95.56 114 ALA A N 1
ATOM 848 C CA . ALA A 1 114 ? 5.242 -7.198 11.295 1.00 95.56 114 ALA A CA 1
ATOM 849 C C . ALA A 1 114 ? 4.517 -5.842 11.254 1.00 95.56 114 ALA A C 1
ATOM 851 O O . ALA A 1 114 ? 3.434 -5.704 11.831 1.00 95.56 114 ALA A O 1
ATOM 852 N N . THR A 1 115 ? 5.063 -4.842 10.555 1.00 95.81 115 THR A N 1
ATOM 853 C CA . THR A 1 115 ? 4.476 -3.497 10.512 1.00 95.81 115 THR A CA 1
ATOM 854 C C . THR A 1 115 ? 3.172 -3.488 9.708 1.00 95.81 115 THR A C 1
ATOM 856 O O . THR A 1 115 ? 3.135 -3.777 8.509 1.00 95.81 115 THR A O 1
ATOM 859 N N . ARG A 1 116 ? 2.068 -3.120 10.370 1.00 96.69 116 ARG A N 1
ATOM 860 C CA . ARG A 1 116 ? 0.726 -3.033 9.769 1.00 96.69 116 ARG A CA 1
ATOM 861 C C . ARG A 1 116 ? 0.288 -1.592 9.555 1.00 96.69 116 ARG A C 1
ATOM 863 O O . ARG A 1 116 ? 0.555 -0.717 10.378 1.00 96.69 116 ARG A O 1
ATOM 870 N N . THR A 1 117 ? -0.462 -1.369 8.481 1.00 96.81 117 THR A N 1
ATOM 871 C CA . THR A 1 117 ? -1.150 -0.098 8.239 1.00 96.81 117 THR A CA 1
ATOM 872 C C . THR A 1 117 ? -2.455 -0.003 9.039 1.00 96.81 117 THR A C 1
ATOM 874 O O . THR A 1 117 ? -2.897 -0.949 9.707 1.00 96.81 117 THR A O 1
ATOM 877 N N . HIS A 1 118 ? -3.091 1.168 8.984 1.00 97.19 118 HIS A N 1
ATOM 878 C CA . HIS A 1 118 ? -4.465 1.348 9.465 1.00 97.19 118 HIS A CA 1
ATOM 879 C C . HIS A 1 118 ? -5.524 1.033 8.408 1.00 97.19 118 HIS A C 1
ATOM 881 O O . HIS A 1 118 ? -6.705 1.006 8.747 1.00 97.19 118 HIS A O 1
ATOM 887 N N . ALA A 1 119 ? -5.115 0.750 7.168 1.00 97.62 119 ALA A N 1
ATOM 888 C CA . ALA A 1 119 ? -6.022 0.343 6.110 1.00 97.62 119 ALA A CA 1
ATOM 889 C C . ALA A 1 119 ? -6.289 -1.166 6.150 1.00 97.62 119 ALA A C 1
ATOM 891 O O . ALA A 1 119 ? -5.432 -1.963 6.544 1.00 97.62 119 ALA A O 1
ATOM 892 N N . THR A 1 120 ? -7.476 -1.570 5.714 1.00 98.00 120 THR A N 1
ATOM 893 C CA . THR A 1 120 ? -7.848 -2.980 5.572 1.00 98.00 120 THR A CA 1
ATOM 894 C C . THR A 1 120 ? -7.854 -3.405 4.113 1.00 98.00 120 THR A C 1
ATOM 896 O O . THR A 1 120 ? -8.413 -2.718 3.258 1.00 98.00 120 THR A O 1
ATOM 899 N N . SER A 1 121 ? -7.223 -4.540 3.826 1.00 97.69 121 SER A N 1
ATOM 900 C CA . SER A 1 121 ? -7.105 -5.075 2.472 1.00 97.69 121 SER A CA 1
ATOM 901 C C . SER A 1 121 ? -8.481 -5.386 1.891 1.00 97.69 121 SER A C 1
ATOM 903 O O . SER A 1 121 ? -9.274 -6.076 2.529 1.00 97.69 121 SER A O 1
ATOM 905 N N . THR A 1 122 ? -8.734 -4.865 0.687 1.00 97.00 122 THR A N 1
ATOM 906 C CA . THR A 1 122 ? -9.909 -5.132 -0.163 1.00 97.00 122 THR A CA 1
ATOM 907 C C . THR A 1 122 ? -11.263 -4.930 0.526 1.00 97.00 122 THR A C 1
ATOM 909 O O . THR A 1 122 ? -12.251 -5.559 0.152 1.00 97.00 122 THR A O 1
ATOM 912 N N . ALA A 1 123 ? -11.299 -4.087 1.557 1.00 96.50 123 ALA A N 1
ATOM 913 C CA . ALA A 1 123 ? -12.510 -3.759 2.292 1.00 96.50 123 ALA A CA 1
ATOM 914 C C . ALA A 1 123 ? -13.352 -2.750 1.493 1.00 96.50 123 ALA A C 1
ATOM 916 O O . ALA A 1 123 ? -12.786 -1.730 1.112 1.00 96.50 123 ALA A O 1
ATOM 917 N N . PRO A 1 124 ? -14.645 -3.013 1.231 1.00 93.31 124 PRO A N 1
ATOM 918 C CA . PRO A 1 124 ? -15.509 -2.137 0.441 1.00 93.31 124 PRO A CA 1
ATOM 919 C C . PRO A 1 124 ? -15.908 -0.877 1.212 1.00 93.31 124 PRO A C 1
ATOM 921 O O . PRO A 1 124 ? -15.764 -0.837 2.452 1.00 93.31 124 PRO A O 1
#

Solvent-accessible surface area (backbone atoms only — not comparable to full-atom values): 7824 Å² total; per-residue (Å²): 140,85,87,82,86,83,82,85,83,83,83,82,83,80,80,82,74,80,73,80,78,74,79,72,82,65,43,55,68,59,77,68,81,79,81,88,65,97,64,51,39,11,27,48,76,44,82,46,74,40,76,90,40,57,30,93,89,48,94,45,74,44,28,73,46,81,47,77,49,76,44,79,22,84,48,58,85,95,45,53,64,29,56,69,39,55,71,70,55,18,56,54,43,54,74,44,33,48,63,68,74,39,64,87,44,55,89,69,34,54,33,44,61,72,17,47,46,86,29,17,44,75,26,77

InterPro domains:
  IPR029058 Alpha/Beta hydrolase fold [G3DSA:3.40.50.1820] (25-124)